Protein AF-A0A3L8PP78-F1 (afdb_monomer_lite)

Sequence (98 aa):
MLVAVCAGENCGQRADDALDALRPVVRSTPGAVLLSMACWRKACAANAHDPEVTYIAVRRWRPRAGEEHPRQFRAKDAEQCAVRVVGLLRQYSVSPGS

Radius of gyration: 13.21 Å; chains: 1; bounding box: 32×29×32 Å

Secondary structure (DSSP, 8-state):
-EEEEE-STTTHHHHHHHHHHHHHHHHTSTT-EEEEE---HHHHHHTTT-TT-EEEEEE-SSPPTT--SPEEEEESSHHHHHHHHHHHHHHHHS----

Foldseek 3Di:
DEKEWACAPLCPPQSVLLLVLQVVLQVPQPPYDYYYDYHPCVVCVVVVVPSQWIKMWDDDPDADVVRPDTDIDIDSHSNVSSVVVSVVSVVVSVDPDD

Organism: NCBI:txid2478914

Structure (mmCIF, N/CA/C/O backbone):
data_AF-A0A3L8PP78-F1
#
_entry.id   AF-A0A3L8PP78-F1
#
loop_
_atom_site.group_PDB
_atom_site.id
_atom_site.type_symbol
_atom_site.label_atom_id
_atom_site.label_alt_id
_atom_site.label_comp_id
_atom_site.label_asym_id
_atom_site.label_entity_id
_atom_site.label_seq_id
_atom_site.pdbx_PDB_ins_code
_atom_site.Cartn_x
_atom_site.Cartn_y
_atom_site.Cartn_z
_atom_site.occupancy
_atom_site.B_iso_or_equiv
_atom_site.auth_seq_id
_atom_site.auth_comp_id
_atom_site.auth_asym_id
_atom_site.auth_atom_id
_atom_site.pdbx_PDB_model_num
ATOM 1 N N . MET A 1 1 ? -11.450 2.197 4.823 1.00 80.12 1 MET A N 1
ATOM 2 C CA . MET A 1 1 ? -10.163 2.898 4.669 1.00 80.12 1 MET A CA 1
ATOM 3 C C . MET A 1 1 ? -9.489 2.346 3.439 1.00 80.12 1 MET A C 1
ATOM 5 O O . MET A 1 1 ? -9.608 1.154 3.213 1.00 80.12 1 MET A O 1
ATOM 9 N N . LEU A 1 2 ? -8.857 3.178 2.627 1.00 80.56 2 LEU A N 1
ATOM 10 C CA . LEU A 1 2 ? -8.253 2.743 1.379 1.00 80.56 2 LEU A CA 1
ATOM 11 C C . LEU A 1 2 ? -6.730 2.812 1.481 1.00 80.56 2 LEU A C 1
ATOM 13 O O . LEU A 1 2 ? -6.179 3.881 1.726 1.00 80.56 2 LEU A O 1
ATOM 17 N N . VAL A 1 3 ? -6.064 1.683 1.274 1.00 83.06 3 VAL A N 1
ATOM 18 C CA . VAL A 1 3 ? -4.613 1.589 1.101 1.00 83.06 3 VAL A CA 1
ATOM 19 C C . VAL A 1 3 ? -4.366 1.270 -0.364 1.00 83.06 3 VAL A C 1
ATOM 21 O O . VAL A 1 3 ? -4.870 0.272 -0.868 1.00 83.06 3 VAL A O 1
ATOM 24 N N . ALA A 1 4 ? -3.623 2.124 -1.054 1.00 82.81 4 ALA A N 1
ATOM 25 C CA . ALA A 1 4 ? -3.294 1.952 -2.456 1.00 82.81 4 ALA A CA 1
ATOM 26 C C . ALA A 1 4 ? -1.777 1.923 -2.642 1.00 82.81 4 ALA A C 1
ATOM 28 O O . ALA A 1 4 ? -1.077 2.843 -2.214 1.00 82.81 4 ALA A O 1
ATOM 29 N N . VAL A 1 5 ? -1.285 0.884 -3.307 1.00 80.31 5 VAL A N 1
ATOM 30 C CA . VAL A 1 5 ? 0.126 0.732 -3.674 1.00 80.31 5 VAL A CA 1
ATOM 31 C C . VAL A 1 5 ? 0.271 1.015 -5.164 1.00 80.31 5 VAL A C 1
ATOM 33 O O . VAL A 1 5 ? -0.511 0.522 -5.977 1.00 80.31 5 VAL A O 1
ATOM 36 N N . CYS A 1 6 ? 1.247 1.843 -5.523 1.00 78.56 6 CYS A N 1
ATOM 37 C CA . CYS A 1 6 ? 1.611 2.068 -6.914 1.00 78.56 6 CYS A CA 1
ATOM 38 C C . CYS A 1 6 ? 2.402 0.857 -7.426 1.00 78.56 6 CYS A C 1
ATOM 40 O O . CYS A 1 6 ? 3.515 0.618 -6.969 1.00 78.56 6 CYS A O 1
ATOM 42 N N . ALA A 1 7 ? 1.831 0.128 -8.382 1.00 70.88 7 ALA A N 1
ATOM 43 C CA . ALA A 1 7 ? 2.418 -1.046 -9.030 1.00 70.88 7 ALA A CA 1
ATOM 44 C C . ALA A 1 7 ? 2.604 -0.818 -10.541 1.00 70.88 7 ALA A C 1
ATOM 46 O O . ALA A 1 7 ? 2.381 -1.705 -11.359 1.00 70.88 7 ALA A O 1
ATOM 47 N N . GLY A 1 8 ? 2.949 0.413 -10.935 1.00 69.12 8 GLY A N 1
ATOM 48 C CA . GLY A 1 8 ? 3.364 0.686 -12.312 1.00 69.12 8 GLY A CA 1
ATOM 49 C C . GLY A 1 8 ? 4.663 -0.041 -12.672 1.00 69.12 8 GLY A C 1
ATOM 50 O O . GLY A 1 8 ? 5.357 -0.536 -11.787 1.00 69.12 8 GLY A O 1
ATOM 51 N N . GLU A 1 9 ? 5.022 -0.046 -13.958 1.00 66.69 9 GLU A N 1
ATOM 52 C CA . GLU A 1 9 ? 6.199 -0.766 -14.483 1.00 66.69 9 GLU A CA 1
ATOM 53 C C . GLU A 1 9 ? 7.498 -0.460 -13.716 1.00 66.69 9 GLU A C 1
ATOM 55 O O . GLU A 1 9 ? 8.286 -1.363 -13.460 1.00 66.69 9 GLU A O 1
ATOM 60 N N . ASN A 1 10 ? 7.673 0.780 -13.248 1.00 66.06 10 ASN A N 1
ATOM 61 C CA . ASN A 1 10 ? 8.854 1.196 -12.480 1.00 66.06 10 ASN A CA 1
ATOM 62 C C . ASN A 1 10 ? 8.848 0.744 -11.006 1.00 66.06 10 ASN A C 1
ATOM 64 O O . ASN A 1 10 ? 9.867 0.864 -10.336 1.00 66.06 10 ASN A O 1
ATOM 68 N N . CYS A 1 11 ? 7.714 0.280 -10.475 1.00 67.25 11 CYS A N 1
ATOM 69 C CA . CYS A 1 11 ? 7.587 -0.184 -9.089 1.00 67.25 11 CYS A CA 1
ATOM 70 C C . CYS A 1 11 ? 7.657 -1.719 -8.975 1.00 67.25 11 CYS A C 1
ATOM 72 O O . CYS A 1 11 ? 8.112 -2.216 -7.945 1.00 67.25 11 CYS A O 1
ATOM 74 N N . GLY A 1 12 ? 7.251 -2.447 -10.028 1.00 66.56 12 GLY A N 1
ATOM 75 C CA . GLY A 1 12 ? 7.492 -3.883 -10.234 1.00 66.56 12 GLY A CA 1
ATOM 76 C C . GLY A 1 12 ? 7.385 -4.762 -8.978 1.00 66.56 12 GLY A C 1
ATOM 77 O O . GLY A 1 12 ? 6.440 -4.645 -8.201 1.00 66.56 12 GLY A O 1
ATOM 78 N N . GLN A 1 13 ? 8.401 -5.606 -8.764 1.00 71.62 13 GLN A N 1
ATOM 79 C CA . GLN A 1 13 ? 8.487 -6.577 -7.663 1.00 71.62 13 GLN A CA 1
ATOM 80 C C . GLN A 1 13 ? 8.319 -5.953 -6.267 1.00 71.62 13 GLN A C 1
ATOM 82 O O . GLN A 1 13 ? 7.714 -6.556 -5.388 1.00 71.62 13 GLN A O 1
ATOM 87 N N . ARG A 1 14 ? 8.790 -4.718 -6.041 1.00 72.31 14 ARG A N 1
ATOM 88 C CA . ARG A 1 14 ? 8.677 -4.084 -4.715 1.00 72.31 14 ARG A CA 1
ATOM 89 C C . ARG A 1 14 ? 7.253 -3.650 -4.387 1.00 72.31 14 ARG A C 1
ATOM 91 O O . ARG A 1 14 ? 6.919 -3.494 -3.211 1.00 72.31 14 ARG A O 1
ATOM 98 N N . ALA A 1 15 ? 6.419 -3.414 -5.399 1.00 76.75 15 ALA A N 1
ATOM 99 C CA . ALA A 1 15 ? 4.996 -3.198 -5.180 1.00 76.75 15 ALA A CA 1
ATOM 100 C C . ALA A 1 15 ? 4.322 -4.491 -4.706 1.00 76.75 15 ALA A C 1
ATOM 102 O O . ALA A 1 15 ? 3.505 -4.426 -3.790 1.00 76.75 15 ALA A O 1
ATOM 103 N N . ASP A 1 16 ? 4.707 -5.642 -5.260 1.00 81.88 16 ASP A N 1
ATOM 104 C CA . ASP A 1 16 ? 4.215 -6.951 -4.822 1.00 81.88 16 ASP A CA 1
ATOM 105 C C . ASP A 1 16 ? 4.670 -7.270 -3.395 1.00 81.88 16 ASP A C 1
ATOM 107 O O . ASP A 1 16 ? 3.832 -7.594 -2.554 1.00 81.88 16 ASP A O 1
ATOM 111 N N . ASP A 1 17 ? 5.947 -7.041 -3.073 1.00 83.00 17 ASP A N 1
ATOM 112 C CA . ASP A 1 17 ? 6.476 -7.225 -1.715 1.00 83.00 17 ASP A CA 1
ATOM 113 C C . ASP A 1 17 ? 5.730 -6.336 -0.698 1.00 83.00 17 ASP A C 1
ATOM 115 O O . ASP A 1 17 ? 5.361 -6.773 0.395 1.00 83.00 17 ASP A O 1
ATOM 119 N N . ALA A 1 18 ? 5.452 -5.078 -1.066 1.00 80.62 18 ALA A N 1
ATOM 120 C CA . ALA A 1 18 ? 4.667 -4.160 -0.244 1.00 80.62 18 ALA A CA 1
ATOM 121 C C . ALA A 1 18 ? 3.205 -4.616 -0.106 1.00 80.62 18 ALA A C 1
ATOM 123 O O . ALA A 1 18 ? 2.636 -4.542 0.983 1.00 80.62 18 ALA A O 1
ATOM 124 N N . LEU A 1 19 ? 2.578 -5.095 -1.183 1.00 83.94 19 LEU A N 1
ATOM 125 C CA . LEU A 1 19 ? 1.219 -5.635 -1.139 1.00 83.94 19 LEU A CA 1
ATOM 126 C C . LEU A 1 19 ? 1.148 -6.859 -0.223 1.00 83.94 19 LEU A C 1
ATOM 128 O O . LEU A 1 19 ? 0.234 -6.937 0.599 1.00 83.94 19 LEU A O 1
ATOM 132 N N . ASP A 1 20 ? 2.112 -7.771 -0.309 1.00 88.12 20 ASP A N 1
ATOM 133 C CA . ASP A 1 20 ? 2.182 -8.957 0.544 1.00 88.12 20 ASP A CA 1
ATOM 134 C C . ASP A 1 20 ? 2.401 -8.604 2.013 1.00 88.12 20 ASP A C 1
ATOM 136 O O . ASP A 1 20 ? 1.688 -9.126 2.876 1.00 88.12 20 ASP A O 1
ATOM 140 N N . ALA A 1 21 ? 3.273 -7.639 2.307 1.00 84.38 21 ALA A N 1
ATOM 141 C CA . ALA A 1 21 ? 3.466 -7.141 3.666 1.00 84.38 21 ALA A CA 1
ATOM 142 C C . ALA A 1 21 ? 2.209 -6.436 4.225 1.00 84.38 21 ALA A C 1
ATOM 144 O O . ALA A 1 21 ? 1.908 -6.522 5.419 1.00 84.38 21 ALA A O 1
ATOM 145 N N . LEU A 1 22 ? 1.430 -5.760 3.372 1.00 83.56 22 LEU A N 1
ATOM 146 C CA . LEU A 1 22 ? 0.226 -5.018 3.766 1.00 83.56 22 LEU A CA 1
ATOM 147 C C . LEU A 1 22 ? -1.040 -5.879 3.849 1.00 83.56 22 LEU A C 1
ATOM 149 O O . LEU A 1 22 ? -1.958 -5.536 4.599 1.00 83.56 22 LEU A O 1
ATOM 153 N N . ARG A 1 23 ? -1.113 -6.997 3.118 1.00 88.31 23 ARG A N 1
ATOM 154 C CA . ARG A 1 23 ? -2.253 -7.933 3.132 1.00 88.31 23 ARG A CA 1
ATOM 155 C C . ARG A 1 23 ? -2.688 -8.356 4.542 1.00 88.31 23 ARG A C 1
ATOM 157 O O . ARG A 1 23 ? -3.876 -8.193 4.838 1.00 88.31 23 ARG A O 1
ATOM 164 N N . PRO A 1 24 ? -1.814 -8.875 5.430 1.00 85.94 24 PRO A N 1
ATOM 165 C CA . PRO A 1 24 ? -2.236 -9.300 6.768 1.00 85.94 24 PRO A CA 1
ATOM 166 C C . PRO A 1 24 ? -2.714 -8.124 7.633 1.00 85.94 24 PRO A C 1
ATOM 168 O O . PRO A 1 24 ? -3.662 -8.257 8.411 1.00 85.94 24 PRO A O 1
ATOM 171 N N . VAL A 1 25 ? -2.111 -6.947 7.459 1.00 82.38 25 VAL A N 1
ATOM 172 C CA . VAL A 1 25 ? -2.476 -5.722 8.183 1.00 82.38 25 VAL A CA 1
ATOM 173 C C . VAL A 1 25 ? -3.864 -5.235 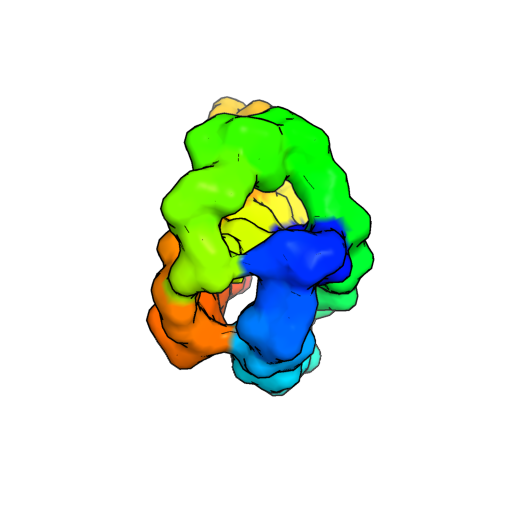7.778 1.00 82.38 25 VAL A C 1
ATOM 175 O O . VAL A 1 25 ? -4.705 -4.937 8.625 1.00 82.38 25 VAL A O 1
ATOM 178 N N . VAL A 1 26 ? -4.130 -5.161 6.475 1.00 83.81 26 VAL A N 1
ATOM 179 C CA . VAL A 1 26 ? -5.429 -4.715 5.969 1.00 83.81 26 VAL A CA 1
ATOM 180 C C . VAL A 1 26 ? -6.521 -5.723 6.324 1.00 83.81 26 VAL A C 1
ATOM 182 O O . VAL A 1 26 ? -7.588 -5.308 6.766 1.00 83.81 26 VAL A O 1
ATOM 185 N N . ARG A 1 27 ? -6.245 -7.033 6.238 1.00 86.38 27 ARG A N 1
ATOM 186 C CA . ARG A 1 27 ? -7.191 -8.087 6.659 1.00 86.38 27 ARG A CA 1
ATOM 187 C C . ARG A 1 27 ? -7.589 -7.986 8.132 1.00 86.38 27 ARG A C 1
ATOM 189 O O . ARG A 1 27 ? -8.729 -8.285 8.467 1.00 86.38 27 ARG A O 1
ATOM 196 N N . SER A 1 28 ? -6.671 -7.562 8.998 1.00 84.00 28 SER A N 1
ATOM 197 C CA . SER A 1 28 ? -6.927 -7.375 10.433 1.00 84.00 28 SER A CA 1
ATOM 198 C C . SER A 1 28 ? -7.516 -6.003 10.782 1.00 84.00 28 SER A C 1
ATOM 200 O O . SER A 1 28 ? -7.837 -5.756 11.942 1.00 84.00 28 SER A O 1
ATOM 202 N N . THR A 1 29 ? -7.698 -5.113 9.799 1.00 80.31 29 THR A N 1
ATOM 203 C CA . THR A 1 29 ? -8.234 -3.762 10.003 1.00 80.31 29 THR A CA 1
ATOM 204 C C . THR A 1 29 ? -9.661 -3.671 9.446 1.00 80.31 29 THR A C 1
ATOM 206 O O . THR A 1 29 ? -9.840 -3.629 8.226 1.00 80.31 29 THR A O 1
ATOM 209 N N . PRO A 1 30 ? -10.702 -3.591 10.299 1.00 79.75 30 PRO A N 1
ATOM 210 C CA . PRO A 1 30 ? -12.088 -3.532 9.846 1.00 79.75 30 PRO A CA 1
ATOM 211 C C . PRO A 1 30 ? -12.345 -2.394 8.853 1.00 79.75 30 PRO A C 1
ATOM 213 O O . PRO A 1 30 ? -11.996 -1.233 9.080 1.00 79.75 30 PRO A O 1
ATOM 216 N N . GLY A 1 31 ? -12.960 -2.740 7.722 1.00 78.62 31 GLY A N 1
ATOM 217 C CA . GLY A 1 31 ? -13.295 -1.791 6.664 1.00 78.62 31 GLY A CA 1
ATOM 218 C C . GLY A 1 31 ? -12.091 -1.233 5.901 1.00 78.62 31 GLY A C 1
ATOM 219 O O . GLY A 1 31 ? -12.273 -0.283 5.136 1.00 78.62 31 GLY A O 1
ATOM 220 N N . ALA A 1 32 ? -10.874 -1.751 6.094 1.00 83.69 32 ALA A N 1
ATOM 221 C CA . ALA A 1 32 ? -9.731 -1.426 5.249 1.00 83.69 32 ALA A CA 1
ATOM 222 C C . ALA A 1 32 ? -9.752 -2.246 3.950 1.00 83.69 32 ALA A C 1
ATOM 224 O O . ALA A 1 32 ? -10.122 -3.415 3.936 1.00 83.69 32 ALA A O 1
ATOM 225 N N . VAL A 1 33 ? -9.345 -1.617 2.851 1.00 86.00 33 VAL A N 1
ATOM 226 C CA . VAL A 1 33 ? -9.255 -2.223 1.522 1.00 86.00 33 VAL A CA 1
ATOM 227 C C . VAL A 1 33 ? -7.865 -1.939 0.976 1.00 86.00 33 VAL A C 1
ATOM 229 O O . VAL A 1 33 ? -7.408 -0.796 1.032 1.00 86.00 33 VAL A O 1
ATOM 232 N N . LEU A 1 34 ? -7.206 -2.977 0.464 1.00 88.31 34 LEU A N 1
ATOM 233 C CA . LEU A 1 34 ? -5.904 -2.890 -0.187 1.00 88.31 34 LEU A CA 1
ATOM 234 C C . LEU A 1 34 ? -6.112 -2.959 -1.697 1.00 88.31 34 LEU A C 1
ATOM 2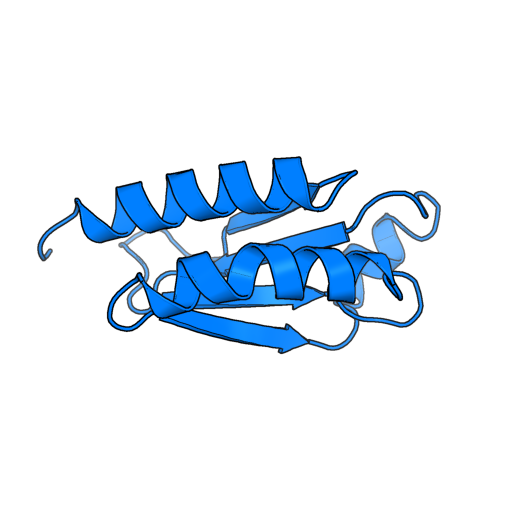36 O O . LEU A 1 34 ? -6.704 -3.920 -2.182 1.00 88.31 34 LEU A O 1
ATOM 240 N N . LEU A 1 35 ? -5.620 -1.961 -2.424 1.00 86.19 35 LEU A N 1
ATOM 241 C CA . LEU A 1 35 ? -5.638 -1.921 -3.881 1.00 86.19 35 LEU A CA 1
ATOM 242 C C . LEU A 1 35 ? -4.219 -1.798 -4.431 1.00 86.19 35 LEU A C 1
ATOM 244 O O . LEU A 1 35 ? -3.388 -1.058 -3.903 1.00 86.19 35 LEU A O 1
ATOM 248 N N . SER A 1 36 ? -3.987 -2.478 -5.546 1.00 82.50 36 SER A N 1
ATOM 249 C CA . SER A 1 36 ? -2.879 -2.191 -6.449 1.00 82.50 36 SER A CA 1
ATOM 250 C C . SER A 1 36 ? -3.375 -1.222 -7.520 1.00 82.50 36 SER A C 1
ATOM 252 O O . SER A 1 36 ? -4.477 -1.396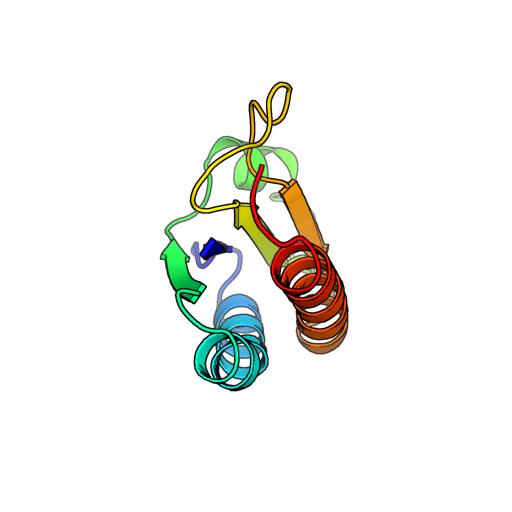 -8.044 1.00 82.50 36 SER A O 1
ATOM 254 N N . MET A 1 37 ? -2.614 -0.172 -7.817 1.00 79.25 37 MET A N 1
ATOM 255 C CA . MET A 1 37 ? -2.963 0.807 -8.846 1.00 79.25 37 MET A CA 1
ATOM 256 C C . MET A 1 37 ? -1.832 0.979 -9.853 1.00 79.25 37 MET A C 1
ATOM 258 O O . MET A 1 37 ? -0.655 0.919 -9.502 1.00 79.25 37 MET A O 1
ATOM 262 N N . ALA A 1 38 ? -2.206 1.282 -11.098 1.00 74.06 38 ALA A N 1
ATOM 263 C CA . ALA A 1 38 ? -1.260 1.699 -12.126 1.00 74.06 38 ALA A CA 1
ATOM 264 C C . ALA A 1 38 ? -0.473 2.952 -11.697 1.00 74.06 38 ALA A C 1
ATOM 266 O O . ALA A 1 38 ? -0.914 3.717 -10.830 1.00 74.06 38 ALA A O 1
ATOM 267 N N . CYS A 1 39 ? 0.682 3.170 -12.338 1.00 69.50 39 CYS A N 1
ATOM 268 C CA . CYS A 1 39 ? 1.599 4.260 -12.002 1.00 69.50 39 CYS A CA 1
ATOM 269 C C . CYS A 1 39 ? 0.874 5.605 -11.892 1.00 69.50 39 CYS A C 1
ATOM 271 O O . CYS A 1 39 ? 0.212 6.053 -12.834 1.00 69.50 39 CYS A O 1
ATOM 273 N N . TRP A 1 40 ? 1.039 6.306 -10.770 1.00 71.62 40 TRP A N 1
ATOM 274 C CA . TRP A 1 40 ? 0.541 7.673 -10.662 1.00 71.62 40 TRP A CA 1
ATOM 275 C C . TRP A 1 40 ? 1.448 8.570 -11.483 1.00 71.62 40 TRP A C 1
ATOM 277 O O . TRP A 1 40 ? 2.500 8.979 -11.005 1.00 71.62 40 TRP A O 1
ATOM 287 N N . ARG A 1 41 ? 1.044 8.880 -12.720 1.00 61.94 41 ARG A N 1
ATOM 288 C CA . ARG A 1 41 ? 1.839 9.646 -13.699 1.00 61.94 41 ARG A CA 1
ATOM 289 C C . ARG A 1 41 ? 2.635 10.813 -13.091 1.00 61.94 41 ARG A C 1
ATOM 291 O O . ARG A 1 41 ? 3.799 10.962 -13.427 1.00 61.94 41 ARG A O 1
ATOM 298 N N . LYS A 1 42 ? 2.064 11.594 -12.161 1.00 59.78 42 LYS A N 1
ATOM 299 C CA . LYS A 1 42 ? 2.777 12.697 -11.477 1.00 59.78 42 LYS A CA 1
ATOM 300 C C . LYS A 1 42 ? 3.849 12.237 -10.475 1.00 59.78 42 LYS A C 1
ATOM 302 O O . LYS A 1 42 ? 4.918 12.834 -10.433 1.00 59.78 42 LYS A O 1
ATOM 307 N N . ALA A 1 43 ? 3.585 11.199 -9.681 1.00 55.47 43 ALA A N 1
ATOM 308 C CA . ALA A 1 43 ? 4.553 10.668 -8.716 1.00 55.47 43 ALA A CA 1
ATOM 309 C C . ALA A 1 43 ? 5.651 9.842 -9.408 1.00 55.47 43 ALA A C 1
ATOM 311 O O . ALA A 1 43 ? 6.815 9.941 -9.031 1.00 55.47 43 ALA A O 1
ATOM 312 N N . CYS A 1 44 ? 5.291 9.099 -10.457 1.00 55.22 44 CYS A N 1
ATOM 313 C CA . CYS A 1 44 ? 6.228 8.319 -11.257 1.00 55.22 44 CYS A CA 1
ATOM 314 C C . CYS A 1 44 ? 7.120 9.203 -12.141 1.00 55.22 44 CYS A C 1
ATOM 316 O O . CYS A 1 44 ? 8.310 8.943 -12.225 1.00 55.22 44 CYS A O 1
ATOM 318 N N . ALA A 1 45 ? 6.594 10.273 -12.756 1.00 57.00 45 ALA A N 1
ATOM 319 C CA . ALA A 1 45 ? 7.401 11.167 -13.594 1.00 57.00 45 ALA A CA 1
ATOM 320 C C . ALA A 1 45 ? 8.415 11.991 -12.784 1.00 57.00 45 ALA A C 1
ATOM 322 O O . ALA A 1 45 ? 9.550 12.154 -13.215 1.00 57.00 45 ALA A O 1
ATOM 323 N N . ALA A 1 46 ? 8.039 12.470 -11.594 1.00 58.34 46 ALA A N 1
ATOM 324 C CA . ALA A 1 46 ? 8.937 13.255 -10.742 1.00 58.34 46 ALA A CA 1
ATOM 325 C C . ALA A 1 46 ? 10.079 12.427 -10.125 1.00 58.34 46 ALA A C 1
ATOM 327 O O . ALA A 1 46 ? 11.042 12.997 -9.624 1.00 58.34 46 ALA A O 1
ATOM 328 N N . ASN A 1 47 ? 9.964 11.097 -10.126 1.00 53.00 47 ASN A N 1
ATOM 329 C CA . ASN A 1 47 ? 10.904 10.206 -9.449 1.00 53.00 47 ASN A CA 1
ATOM 330 C C . ASN A 1 47 ? 11.286 8.999 -10.318 1.00 53.00 47 ASN A C 1
ATOM 332 O O . ASN A 1 47 ? 11.729 7.986 -9.789 1.00 53.00 47 ASN A O 1
ATOM 336 N N . ALA A 1 48 ? 11.160 9.115 -11.646 1.00 51.16 48 ALA A N 1
ATOM 337 C CA . ALA A 1 48 ? 11.609 8.101 -12.607 1.00 51.16 48 ALA A CA 1
ATOM 338 C C . ALA A 1 48 ? 13.111 7.774 -12.470 1.00 51.16 48 ALA A C 1
ATOM 340 O O . ALA A 1 48 ? 13.582 6.782 -13.013 1.00 51.16 48 ALA A O 1
ATOM 341 N N . HIS A 1 49 ? 13.848 8.610 -11.735 1.00 53.81 49 HIS A N 1
ATOM 342 C CA . HIS A 1 49 ? 15.271 8.477 -11.449 1.00 53.81 49 HIS A CA 1
ATOM 343 C C . HIS A 1 49 ? 15.592 7.756 -10.129 1.00 53.81 49 HIS A C 1
ATOM 345 O O . HIS A 1 49 ? 16.767 7.524 -9.871 1.00 53.81 49 HIS A O 1
ATOM 351 N N . ASP A 1 50 ? 14.597 7.407 -9.301 1.00 61.06 50 ASP A N 1
ATOM 352 C CA . ASP A 1 50 ? 14.814 6.667 -8.049 1.00 61.06 50 ASP A CA 1
ATOM 353 C C . ASP A 1 50 ? 14.135 5.285 -8.124 1.00 61.06 50 ASP A C 1
ATOM 355 O O . ASP A 1 50 ? 12.999 5.118 -7.662 1.00 61.06 50 ASP A O 1
ATOM 359 N N . PRO A 1 51 ? 14.800 4.292 -8.755 1.00 59.44 51 PRO A N 1
ATOM 360 C CA . PRO A 1 51 ? 14.255 2.946 -8.941 1.00 59.44 51 PRO A CA 1
ATOM 361 C C . PRO A 1 51 ? 14.136 2.167 -7.623 1.00 59.44 51 PRO A C 1
ATOM 363 O O . PRO A 1 51 ? 13.617 1.053 -7.608 1.00 59.44 51 PRO A O 1
ATOM 366 N N . GLU A 1 52 ? 14.616 2.724 -6.509 1.00 64.06 52 GLU A N 1
ATOM 367 C CA . G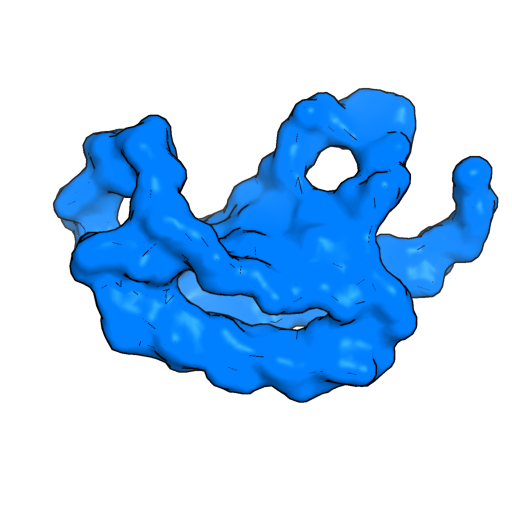LU A 1 52 ? 14.614 2.059 -5.211 1.00 64.06 52 GLU A CA 1
ATOM 368 C C . GLU A 1 52 ? 13.380 2.386 -4.362 1.00 64.06 52 GLU A C 1
ATOM 370 O O . GLU A 1 52 ? 13.298 1.943 -3.216 1.00 64.06 52 GLU A O 1
ATOM 375 N N . VAL A 1 53 ? 12.418 3.161 -4.877 1.00 65.81 53 VAL A N 1
ATOM 376 C CA . VAL A 1 53 ? 11.307 3.692 -4.073 1.00 65.81 53 VAL A CA 1
ATOM 377 C C . VAL A 1 53 ? 9.941 3.193 -4.545 1.00 65.81 53 VAL A C 1
ATOM 379 O O . VAL A 1 53 ? 9.479 3.502 -5.643 1.00 65.81 53 VAL A O 1
ATOM 382 N N . THR A 1 54 ? 9.222 2.527 -3.638 1.00 66.19 54 THR A N 1
ATOM 383 C CA . THR A 1 54 ? 7.796 2.203 -3.781 1.00 66.19 54 THR A CA 1
ATOM 384 C C . THR A 1 54 ? 6.933 3.330 -3.208 1.00 66.19 54 THR A C 1
ATOM 386 O O . THR A 1 54 ? 7.175 3.837 -2.104 1.00 66.19 54 THR A O 1
ATOM 389 N N . TYR A 1 55 ? 5.883 3.706 -3.945 1.00 68.81 55 TYR A N 1
ATOM 390 C CA . TYR A 1 55 ? 4.914 4.725 -3.533 1.00 68.81 55 TYR A CA 1
ATOM 391 C C . TYR A 1 55 ? 3.645 4.100 -2.981 1.00 68.81 55 TYR A C 1
ATOM 393 O O . TYR A 1 55 ? 3.041 3.217 -3.593 1.00 68.81 55 TYR A O 1
ATOM 401 N N . ILE A 1 56 ? 3.210 4.611 -1.834 1.00 68.38 56 ILE A N 1
ATOM 402 C CA . ILE A 1 56 ? 2.051 4.086 -1.121 1.00 68.38 56 ILE A CA 1
ATOM 403 C C . ILE A 1 56 ? 1.203 5.247 -0.664 1.00 68.38 56 ILE A C 1
ATOM 405 O O . ILE A 1 56 ? 1.689 6.164 -0.011 1.00 68.38 56 ILE A O 1
ATOM 409 N N . ALA A 1 57 ? -0.081 5.206 -0.980 1.00 69.50 57 ALA A N 1
ATOM 410 C CA . ALA A 1 57 ? -1.043 6.170 -0.492 1.00 69.50 57 ALA A CA 1
ATOM 411 C C . ALA A 1 57 ? -1.993 5.472 0.449 1.00 69.50 57 ALA A C 1
ATOM 413 O O . ALA A 1 57 ? -2.536 4.410 0.153 1.00 69.50 57 ALA A O 1
ATOM 414 N N . VAL A 1 58 ? -2.253 6.131 1.563 1.00 68.81 58 VAL A N 1
ATOM 415 C CA . VAL A 1 58 ? -3.303 5.725 2.474 1.00 68.81 58 VAL A CA 1
ATOM 416 C C . VAL A 1 58 ? -4.306 6.858 2.554 1.00 68.81 58 VAL A C 1
ATOM 418 O O . VAL A 1 58 ? -3.961 8.018 2.787 1.00 68.81 58 VAL A O 1
ATOM 421 N N . ARG A 1 59 ? -5.571 6.518 2.335 1.00 73.12 59 ARG A N 1
ATOM 422 C CA . ARG A 1 59 ? -6.699 7.435 2.417 1.00 73.12 59 ARG A CA 1
ATOM 423 C C . ARG A 1 59 ? -7.722 6.907 3.406 1.00 73.12 59 ARG A C 1
ATOM 425 O O . ARG A 1 59 ? -8.106 5.736 3.382 1.00 73.12 59 ARG A O 1
ATOM 432 N N . ARG A 1 60 ? -8.250 7.791 4.245 1.00 70.44 60 ARG A N 1
ATOM 433 C CA . ARG A 1 60 ? -9.408 7.465 5.075 1.00 70.44 60 ARG A CA 1
ATOM 434 C C . ARG A 1 60 ? -10.666 7.317 4.210 1.00 70.44 60 ARG A C 1
ATOM 436 O O . ARG A 1 60 ? -10.847 8.037 3.236 1.00 70.44 60 ARG A O 1
ATOM 443 N N . TRP A 1 61 ? -11.549 6.378 4.568 1.00 63.31 61 TRP A N 1
ATOM 444 C CA . TRP A 1 61 ? -12.838 6.192 3.869 1.00 63.31 61 TRP A CA 1
ATOM 445 C C . TRP A 1 61 ? -13.770 7.400 4.035 1.00 63.31 61 TRP A C 1
ATOM 447 O O . TRP A 1 61 ? -14.586 7.680 3.167 1.00 63.31 61 TRP A O 1
ATOM 457 N N . ARG A 1 62 ? -13.594 8.150 5.126 1.00 69.25 62 ARG A N 1
ATOM 458 C CA . ARG A 1 62 ? -14.186 9.468 5.332 1.00 69.25 62 ARG A CA 1
ATOM 459 C C . ARG A 1 62 ? -13.060 10.444 5.665 1.00 69.25 62 ARG A C 1
ATOM 461 O O . ARG A 1 62 ? -12.502 10.315 6.759 1.00 69.25 62 ARG A O 1
ATOM 468 N N . PRO A 1 63 ? -12.661 11.324 4.732 1.00 66.25 63 PRO A N 1
ATOM 469 C CA . PRO A 1 63 ? -11.654 12.333 5.027 1.00 66.25 63 PRO A CA 1
ATOM 470 C C . PRO A 1 63 ? -12.132 13.199 6.196 1.00 66.25 63 PRO A C 1
ATOM 472 O O . PRO A 1 63 ? -13.322 13.502 6.300 1.00 66.25 63 PRO A O 1
ATOM 475 N N . ARG A 1 64 ? -11.223 13.563 7.104 1.00 68.94 64 ARG A N 1
ATOM 476 C CA . ARG A 1 64 ? -11.520 14.623 8.079 1.00 68.94 64 ARG A CA 1
ATOM 477 C C . ARG A 1 64 ? -11.636 15.967 7.356 1.00 68.94 64 ARG A C 1
ATOM 479 O O . ARG A 1 64 ? -11.084 16.133 6.270 1.00 68.94 64 ARG A O 1
ATOM 486 N N . ALA A 1 65 ? -12.319 16.936 7.965 1.00 70.88 65 ALA A N 1
ATOM 487 C CA . ALA A 1 65 ? -12.247 18.319 7.500 1.00 70.88 65 ALA A CA 1
ATOM 488 C C . ALA A 1 65 ? -10.765 18.744 7.420 1.00 70.88 65 ALA A C 1
ATOM 490 O O . ALA A 1 65 ? -10.021 18.557 8.383 1.00 70.88 65 ALA A O 1
ATOM 491 N N . GLY A 1 66 ? -10.332 19.224 6.250 1.00 69.50 66 GLY A N 1
ATOM 492 C CA . GLY A 1 66 ? -8.928 19.548 5.951 1.00 69.50 66 GLY A CA 1
ATOM 493 C C . GLY A 1 66 ? -8.083 18.398 5.378 1.00 69.50 66 GLY A C 1
ATOM 494 O O . GLY A 1 66 ? -6.921 18.601 5.042 1.00 69.50 66 GLY A O 1
ATOM 495 N N . GLU A 1 67 ? -8.632 17.189 5.226 1.00 69.31 67 GLU A N 1
ATOM 496 C CA . GLU A 1 67 ? -7.951 16.054 4.590 1.00 69.31 67 GLU A CA 1
ATOM 497 C C . GLU A 1 67 ? -8.309 16.002 3.093 1.00 69.31 67 GLU A C 1
ATOM 499 O O . GLU A 1 67 ? -9.071 15.150 2.633 1.00 69.31 67 GLU A O 1
ATOM 504 N N . GLU A 1 68 ? -7.789 16.962 2.324 1.00 60.62 68 GLU A N 1
ATOM 505 C CA . GLU A 1 68 ? -8.122 17.132 0.898 1.00 60.62 68 GLU A CA 1
ATOM 506 C C . GLU A 1 68 ? -7.489 16.055 -0.004 1.00 60.62 68 GLU A C 1
ATOM 508 O O . GLU A 1 68 ? -8.007 15.741 -1.080 1.00 60.62 68 GLU A O 1
ATOM 513 N N . HIS A 1 69 ? -6.397 15.422 0.445 1.00 68.75 69 HIS A N 1
ATOM 514 C CA . HIS A 1 69 ? -5.623 14.473 -0.354 1.00 68.75 69 HIS A CA 1
ATOM 515 C C . HIS A 1 69 ? -5.197 13.217 0.427 1.00 68.75 69 HIS A C 1
ATOM 517 O O . HIS A 1 69 ? -4.987 13.279 1.640 1.00 68.75 69 HIS A O 1
ATOM 523 N N . PRO A 1 70 ? -5.046 12.060 -0.254 1.00 72.50 70 PRO A N 1
ATOM 524 C CA . PRO A 1 70 ? -4.443 10.874 0.346 1.00 72.50 70 PRO A CA 1
ATOM 525 C C . PRO A 1 70 ? -3.069 11.195 0.942 1.00 72.50 70 PRO A C 1
ATOM 527 O O . PRO A 1 70 ? -2.264 11.878 0.304 1.00 72.50 70 PRO A O 1
ATOM 530 N N . ARG A 1 71 ? -2.761 10.640 2.121 1.00 77.06 71 ARG A N 1
ATOM 531 C CA . ARG A 1 71 ? -1.400 10.690 2.663 1.00 77.06 71 ARG A CA 1
ATOM 532 C C . ARG A 1 71 ? -0.515 9.775 1.832 1.00 77.06 71 ARG A C 1
ATOM 534 O O . ARG A 1 71 ? -0.776 8.577 1.752 1.00 77.06 71 ARG A O 1
ATOM 541 N N . GLN A 1 72 ? 0.511 10.349 1.215 1.00 75.25 72 GLN A N 1
ATOM 542 C CA . GLN A 1 72 ? 1.468 9.624 0.386 1.00 75.25 72 GLN A CA 1
ATOM 543 C C . GLN A 1 72 ? 2.752 9.364 1.169 1.00 75.25 72 GLN A C 1
ATOM 545 O O . GLN A 1 72 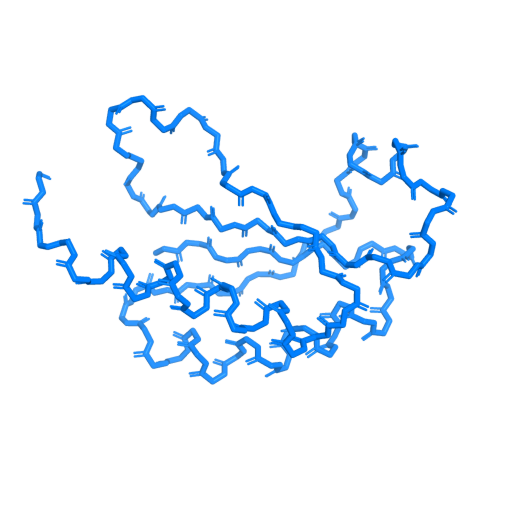? 3.303 10.258 1.809 1.00 75.25 72 GLN A O 1
ATOM 550 N N . PHE A 1 73 ? 3.240 8.137 1.082 1.00 73.81 73 PHE A N 1
ATOM 551 C CA . PHE A 1 73 ? 4.476 7.671 1.677 1.00 73.81 73 PHE A CA 1
ATOM 552 C C . PHE A 1 73 ? 5.391 7.157 0.578 1.00 73.81 73 PHE A C 1
ATOM 554 O O . PHE A 1 73 ? 4.955 6.520 -0.383 1.00 73.81 73 PHE A O 1
ATOM 561 N N . ARG A 1 74 ? 6.676 7.432 0.767 1.00 75.50 74 ARG A N 1
ATOM 562 C CA . ARG A 1 74 ? 7.763 6.809 0.027 1.00 75.50 74 ARG A CA 1
ATOM 563 C C . ARG A 1 74 ? 8.394 5.781 0.947 1.00 75.50 74 ARG A C 1
ATOM 565 O O . ARG A 1 74 ? 8.669 6.104 2.106 1.00 75.50 74 ARG A O 1
ATOM 572 N N . ALA A 1 75 ? 8.598 4.577 0.446 1.00 69.44 75 ALA A N 1
ATOM 573 C CA . ALA A 1 75 ? 9.304 3.532 1.165 1.00 69.44 75 ALA A CA 1
ATOM 574 C C . ALA A 1 75 ? 10.355 2.923 0.243 1.00 69.44 75 ALA A C 1
ATOM 576 O O . ALA A 1 75 ? 10.067 2.647 -0.920 1.00 69.44 75 ALA A O 1
ATOM 577 N N . LYS A 1 76 ? 11.571 2.753 0.766 1.00 70.31 76 LYS A N 1
ATOM 578 C CA . LYS A 1 76 ? 12.659 2.092 0.039 1.00 70.31 76 LYS A CA 1
ATOM 579 C C . LYS A 1 76 ? 12.549 0.570 0.116 1.00 70.31 76 LYS A C 1
ATOM 581 O O . LYS A 1 76 ? 12.973 -0.124 -0.793 1.00 70.31 76 LYS A O 1
ATOM 586 N N . ASP A 1 77 ? 11.923 0.054 1.164 1.00 71.50 77 ASP A N 1
ATOM 587 C CA . ASP A 1 77 ? 11.703 -1.371 1.378 1.00 71.50 77 ASP A CA 1
ATOM 588 C C . ASP A 1 77 ? 10.268 -1.642 1.865 1.00 71.50 77 ASP A C 1
ATOM 590 O O . ASP A 1 77 ? 9.587 -0.758 2.405 1.00 71.50 77 ASP A O 1
ATOM 594 N N . ALA A 1 78 ? 9.790 -2.864 1.618 1.00 68.50 78 ALA A N 1
ATOM 595 C CA . ALA A 1 78 ? 8.422 -3.287 1.917 1.00 68.50 78 ALA A CA 1
ATOM 596 C C . ALA A 1 78 ? 8.114 -3.290 3.425 1.00 68.50 78 ALA A C 1
ATOM 598 O O . ALA A 1 78 ? 6.981 -3.027 3.830 1.00 68.50 78 ALA A O 1
ATOM 599 N N . GLU A 1 79 ? 9.120 -3.522 4.269 1.00 74.00 79 GLU A N 1
ATOM 600 C CA . GLU A 1 79 ? 8.949 -3.605 5.717 1.00 74.00 79 GLU A CA 1
ATOM 601 C C . GLU A 1 79 ? 8.704 -2.220 6.336 1.00 74.00 79 GLU A C 1
ATOM 603 O O . GLU A 1 79 ? 7.712 -2.015 7.041 1.00 74.00 79 GLU A O 1
ATOM 608 N N . GLN A 1 80 ? 9.524 -1.219 5.996 1.00 73.75 80 GLN A N 1
ATOM 609 C CA . GLN A 1 80 ? 9.313 0.174 6.405 1.00 73.75 80 GLN A CA 1
ATOM 610 C C . GLN A 1 80 ? 7.983 0.725 5.890 1.00 73.75 80 GLN A C 1
ATOM 612 O O . GLN A 1 80 ? 7.307 1.501 6.578 1.00 73.75 80 GLN A O 1
ATOM 617 N N . CYS A 1 81 ? 7.597 0.316 4.682 1.00 73.75 81 CYS A N 1
ATOM 618 C CA . CYS A 1 81 ? 6.275 0.565 4.126 1.00 73.75 81 CYS A CA 1
ATOM 619 C C . CYS A 1 81 ? 5.184 0.044 5.073 1.00 73.75 81 CYS A C 1
ATOM 621 O O . CYS A 1 81 ? 4.307 0.813 5.485 1.00 73.75 81 CYS A O 1
ATOM 623 N N . ALA A 1 82 ? 5.252 -1.237 5.436 1.00 73.25 82 ALA A N 1
ATOM 624 C CA . ALA A 1 82 ? 4.229 -1.895 6.225 1.00 73.25 82 ALA A CA 1
ATOM 625 C C . ALA A 1 82 ? 4.133 -1.267 7.615 1.00 73.25 82 ALA A C 1
ATOM 627 O O . ALA A 1 82 ? 3.037 -0.903 8.034 1.00 73.25 82 ALA A O 1
ATOM 628 N N . VAL A 1 83 ? 5.262 -1.020 8.286 1.00 80.00 83 VAL A N 1
ATOM 629 C CA . VAL A 1 83 ? 5.307 -0.370 9.608 1.00 80.00 83 VAL A CA 1
ATOM 630 C C . VAL A 1 83 ? 4.620 1.000 9.592 1.00 80.00 83 VAL A C 1
ATOM 632 O O . VAL A 1 83 ? 3.795 1.293 10.464 1.00 80.00 83 VAL A O 1
ATOM 635 N N . ARG A 1 84 ? 4.902 1.841 8.587 1.00 79.75 84 ARG A N 1
ATOM 636 C CA . ARG A 1 84 ? 4.289 3.178 8.475 1.00 79.75 84 ARG A CA 1
ATOM 637 C C . ARG A 1 84 ? 2.788 3.106 8.223 1.00 79.75 84 ARG A C 1
ATOM 639 O O . ARG A 1 84 ? 2.024 3.830 8.865 1.00 79.75 84 ARG A O 1
ATOM 646 N N . VAL A 1 85 ? 2.361 2.230 7.315 1.00 78.50 85 VAL A N 1
ATOM 647 C CA . VAL A 1 85 ? 0.937 2.048 7.013 1.00 78.50 85 VAL A CA 1
ATOM 648 C C . VAL A 1 85 ? 0.207 1.478 8.226 1.00 78.50 85 VAL A C 1
ATOM 650 O O . VAL A 1 85 ? -0.833 2.015 8.588 1.00 78.50 85 VAL A O 1
ATOM 653 N N . VAL A 1 86 ? 0.765 0.480 8.918 1.00 80.44 86 VAL A N 1
ATOM 654 C CA . VAL A 1 86 ? 0.222 -0.069 10.174 1.00 80.44 86 VAL A CA 1
ATOM 655 C C . VAL A 1 86 ? 0.028 1.035 11.206 1.00 80.44 86 VAL A C 1
ATOM 657 O O . VAL A 1 86 ? -1.053 1.140 11.785 1.00 80.44 86 VAL A O 1
ATOM 660 N N . GLY A 1 87 ? 1.047 1.869 11.434 1.00 80.56 87 GLY A N 1
ATOM 661 C CA . GLY A 1 87 ? 0.962 2.979 12.382 1.00 80.56 87 GLY A CA 1
ATOM 662 C C . GLY A 1 87 ? -0.195 3.925 12.057 1.00 80.56 87 GLY A C 1
ATOM 663 O O . GLY A 1 87 ? -0.967 4.292 12.943 1.00 80.56 87 GLY A O 1
ATOM 664 N N . LEU A 1 88 ? -0.374 4.253 10.777 1.00 79.25 88 LEU A N 1
ATOM 665 C CA . LEU A 1 88 ? -1.448 5.130 10.319 1.00 79.25 88 LEU A CA 1
ATOM 666 C C . LEU A 1 88 ? -2.835 4.469 10.401 1.00 79.25 88 LEU A C 1
ATOM 668 O O . LEU A 1 88 ? -3.781 5.080 10.895 1.00 79.25 88 LEU A O 1
ATOM 672 N N . LEU A 1 89 ? -2.957 3.215 9.954 1.00 77.19 89 LEU A N 1
ATOM 673 C CA . LEU A 1 89 ? -4.191 2.433 10.054 1.00 77.19 89 LEU A CA 1
ATOM 674 C C . LEU A 1 89 ? -4.628 2.332 11.518 1.00 77.19 89 LEU A C 1
ATOM 676 O O . LEU A 1 89 ? -5.791 2.582 11.820 1.00 77.19 89 LEU A O 1
ATOM 680 N N . ARG A 1 90 ? -3.690 2.068 12.439 1.00 77.44 90 ARG A N 1
ATOM 681 C CA . ARG A 1 90 ? -3.950 2.068 13.885 1.00 77.44 90 ARG A CA 1
ATOM 682 C C . ARG A 1 90 ? -4.452 3.428 14.359 1.00 77.44 90 ARG A C 1
ATOM 684 O O . ARG A 1 90 ? -5.516 3.469 14.961 1.00 77.44 90 ARG A O 1
ATOM 691 N N . GLN A 1 91 ? -3.772 4.533 14.044 1.00 77.50 91 GLN A N 1
ATOM 692 C CA . GLN A 1 91 ? -4.219 5.887 14.427 1.00 77.50 91 GLN A CA 1
ATOM 693 C C . GLN A 1 91 ? -5.651 6.195 13.965 1.00 77.50 91 GLN A C 1
ATOM 695 O O . GLN A 1 91 ? -6.438 6.805 14.693 1.00 77.50 91 GLN A O 1
ATOM 700 N N . TYR A 1 92 ? -6.004 5.756 12.759 1.00 74.06 92 TYR A N 1
ATOM 701 C CA . TYR A 1 92 ? -7.343 5.932 12.216 1.00 74.06 92 TYR A CA 1
ATOM 702 C C . TYR A 1 92 ? -8.383 4.982 12.827 1.00 74.06 92 TYR A C 1
ATOM 704 O O . TYR A 1 92 ? -9.547 5.372 12.916 1.00 74.06 92 TYR A O 1
ATOM 712 N N . SER A 1 93 ? -7.982 3.785 13.265 1.00 66.50 93 SER A N 1
ATOM 713 C CA . SER A 1 93 ? -8.832 2.831 13.991 1.00 66.50 93 SER A CA 1
ATOM 714 C C . SER A 1 93 ? -9.084 3.248 15.444 1.00 66.50 93 SER A C 1
ATOM 716 O O . SER A 1 93 ? -10.175 3.018 15.953 1.00 66.50 93 SER A O 1
ATOM 718 N N . VAL A 1 94 ? -8.118 3.902 16.103 1.00 61.84 94 VAL A N 1
ATOM 719 C CA . VAL A 1 94 ? -8.268 4.426 17.481 1.00 61.84 94 VAL A CA 1
ATOM 720 C C . VAL A 1 94 ? -9.008 5.771 17.505 1.00 61.84 94 VAL A C 1
ATOM 722 O O . VAL A 1 94 ? -9.244 6.335 18.563 1.00 61.84 94 VAL A O 1
ATOM 725 N N . SER A 1 95 ? -9.393 6.313 16.347 1.00 54.59 95 SER A N 1
ATOM 726 C CA . SER A 1 95 ? -10.267 7.482 16.271 1.00 54.59 95 SER A CA 1
ATOM 727 C C . SER A 1 95 ? -11.727 7.030 16.122 1.00 54.59 95 SER A C 1
ATOM 729 O O . SER A 1 95 ? -12.176 6.878 14.977 1.00 54.59 95 SER A O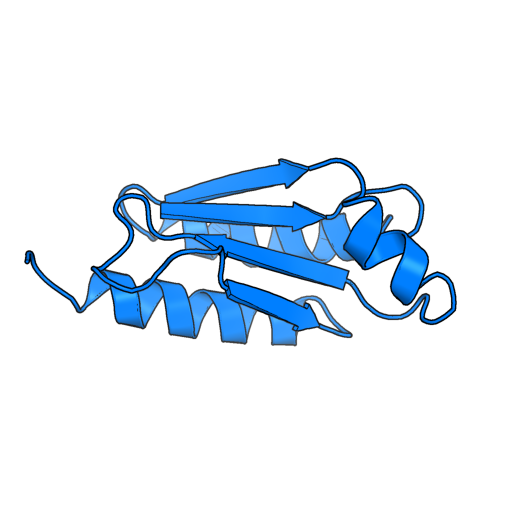 1
ATOM 731 N N . PRO A 1 96 ? -12.482 6.813 17.223 1.00 42.81 96 PRO A N 1
ATOM 732 C CA . PRO A 1 96 ? -13.923 6.633 17.130 1.00 42.81 96 PRO A CA 1
ATOM 733 C C . PRO A 1 96 ? -14.547 7.921 16.577 1.00 42.81 96 PRO A C 1
ATOM 735 O O . PRO A 1 96 ? -13.906 8.971 16.545 1.00 42.81 96 PRO A O 1
ATOM 738 N N . GLY A 1 97 ? -15.763 7.794 16.052 1.00 48.84 97 GLY A N 1
ATOM 739 C CA . GLY A 1 97 ? -16.462 8.780 15.229 1.00 48.84 97 GLY A CA 1
ATOM 740 C C . GLY A 1 97 ? -16.212 10.258 15.551 1.00 48.84 97 GLY A C 1
ATOM 741 O O . GLY A 1 97 ? -16.243 10.693 16.698 1.00 48.84 97 GLY A O 1
ATOM 742 N N . SER A 1 98 ? -16.015 11.029 14.484 1.00 39.41 98 SER A N 1
ATOM 743 C CA . SER A 1 98 ? -16.513 12.403 14.410 1.00 39.41 98 SER A CA 1
ATOM 744 C C . SER A 1 98 ? -17.695 12.380 13.456 1.00 39.41 98 SER A C 1
ATOM 746 O O . SER A 1 98 ? -17.565 11.668 12.427 1.00 39.41 98 SER A O 1
#

pLDDT: mean 72.08, std 10.27, range [39.41, 88.31]